Protein AF-A0A2V8YE86-F1 (afdb_monomer)

Secondary structure (DSSP, 8-state):
--HHHHS------HHHHHHHHHHHHHHHHHHHH-SSHHHHHHHHHHHHHHHHHHHHHHHHHHGGG--

pLDDT: mean 82.36, std 13.62, range [50.44, 95.44]

Sequence (67 aa):
MGFFAVMLALQLSHFQALVIFAVVISVAFGFLGRRQPKERLKYILWTLFLFLLIGVGIGWAMYPFSH

Solvent-accessible surface area (backbone atoms only — not comparable to full-atom values): 3842 Å² total; per-residue (Å²): 138,61,74,71,61,72,64,52,87,74,84,60,52,74,66,58,50,48,51,52,49,25,51,54,51,18,48,53,51,18,66,72,74,40,90,49,70,69,64,16,52,54,46,19,53,51,44,28,51,50,42,48,52,51,53,52,48,50,59,55,64,49,59,78,71,73,114

Foldseek 3Di:
DPPVCVVPPPPDDPLRVLLVVLQVVLLVCLVVPDPDPVVSVVSSVVSSVVSNCVSVVVVVVVVVVPD

Mean predicted aligned error: 8.11 Å

Structure (mmCIF, N/CA/C/O backbone):
data_AF-A0A2V8YE86-F1
#
_entry.id   AF-A0A2V8YE86-F1
#
loop_
_atom_site.group_PDB
_atom_site.id
_atom_site.type_symbol
_atom_site.label_atom_id
_atom_site.label_alt_id
_atom_site.label_comp_id
_atom_site.label_asym_id
_atom_site.label_entity_id
_atom_site.label_seq_id
_atom_site.pdbx_PDB_ins_code
_atom_site.Cartn_x
_atom_site.Cartn_y
_atom_site.Cartn_z
_atom_site.occupancy
_atom_site.B_iso_or_equiv
_atom_site.auth_seq_id
_atom_site.auth_comp_id
_atom_site.auth_asym_id
_atom_site.auth_atom_id
_atom_site.pdbx_PDB_model_num
ATOM 1 N N . MET A 1 1 ? 29.498 -5.064 11.941 1.00 52.94 1 MET A N 1
ATOM 2 C CA . MET A 1 1 ? 28.969 -4.969 10.560 1.00 52.94 1 MET A CA 1
ATOM 3 C C . MET A 1 1 ? 27.758 -5.894 10.331 1.00 52.94 1 MET A C 1
ATOM 5 O O . MET A 1 1 ? 27.663 -6.516 9.289 1.00 52.94 1 MET A O 1
ATOM 9 N N . GLY A 1 2 ? 26.825 -6.006 11.291 1.00 54.91 2 GLY A N 1
ATOM 10 C CA . GLY A 1 2 ? 25.657 -6.907 11.179 1.00 54.91 2 GLY A CA 1
ATOM 11 C C . GLY A 1 2 ? 24.310 -6.182 11.088 1.00 54.91 2 GLY A C 1
ATOM 12 O O . GLY A 1 2 ? 23.408 -6.640 10.403 1.00 54.91 2 GLY A O 1
ATOM 13 N N . PHE A 1 3 ? 24.193 -5.001 11.703 1.00 57.72 3 PHE A N 1
ATOM 14 C CA . PHE A 1 3 ? 22.947 -4.224 11.724 1.00 57.72 3 PHE A CA 1
ATOM 15 C C . PHE A 1 3 ? 22.577 -3.644 10.345 1.00 57.72 3 PHE A C 1
ATOM 17 O O . PHE A 1 3 ? 21.409 -3.578 9.984 1.00 57.72 3 PHE A O 1
ATOM 24 N N . PHE A 1 4 ? 23.584 -3.302 9.533 1.00 52.88 4 PHE A N 1
ATOM 25 C CA . PHE A 1 4 ? 23.410 -2.763 8.178 1.00 52.88 4 PHE A CA 1
ATOM 26 C C . PHE A 1 4 ? 22.989 -3.826 7.147 1.00 52.88 4 PHE A C 1
ATOM 28 O O . PHE A 1 4 ? 22.353 -3.491 6.160 1.00 52.88 4 PHE A O 1
ATOM 35 N N . ALA A 1 5 ? 23.310 -5.106 7.375 1.00 51.09 5 ALA A N 1
ATOM 36 C CA . ALA A 1 5 ? 22.920 -6.207 6.488 1.00 51.09 5 ALA A CA 1
ATOM 37 C C . ALA A 1 5 ? 21.456 -6.643 6.699 1.00 51.09 5 ALA A C 1
ATOM 39 O O . ALA A 1 5 ? 20.813 -7.115 5.767 1.00 51.09 5 ALA A O 1
ATOM 40 N N . VAL A 1 6 ? 20.919 -6.436 7.911 1.00 53.03 6 VAL A N 1
ATOM 41 C CA . VAL A 1 6 ? 19.490 -6.616 8.239 1.00 53.03 6 VAL A CA 1
ATOM 42 C C . VAL A 1 6 ? 18.626 -5.504 7.628 1.00 53.03 6 VAL A C 1
ATOM 44 O O . VAL A 1 6 ? 17.441 -5.718 7.381 1.00 53.03 6 VAL A O 1
ATOM 47 N N . MET A 1 7 ? 19.227 -4.365 7.253 1.00 50.44 7 MET A N 1
ATOM 48 C CA . MET A 1 7 ? 18.662 -3.367 6.329 1.00 50.44 7 MET A CA 1
ATOM 49 C C . MET A 1 7 ? 18.686 -3.892 4.877 1.00 50.44 7 MET A C 1
ATOM 51 O O . MET A 1 7 ? 19.134 -3.219 3.952 1.00 50.44 7 MET A O 1
ATOM 55 N N . LEU A 1 8 ? 18.269 -5.152 4.733 1.00 53.75 8 LEU A N 1
ATOM 56 C CA . LEU A 1 8 ? 18.216 -5.989 3.547 1.00 53.75 8 LEU A CA 1
ATOM 57 C C . LEU A 1 8 ? 17.901 -5.161 2.306 1.00 53.75 8 LEU A C 1
ATOM 59 O O . LEU A 1 8 ? 16.892 -4.457 2.262 1.00 53.75 8 LEU A O 1
ATOM 63 N N . ALA A 1 9 ? 18.737 -5.307 1.282 1.00 61.31 9 ALA A N 1
ATOM 64 C CA . ALA A 1 9 ? 18.409 -4.912 -0.075 1.00 61.31 9 ALA A CA 1
ATOM 65 C C . ALA A 1 9 ? 17.166 -5.699 -0.526 1.00 61.31 9 ALA A C 1
ATOM 67 O O . ALA A 1 9 ? 17.260 -6.758 -1.144 1.00 61.31 9 ALA A O 1
ATOM 68 N N . LEU A 1 10 ? 15.988 -5.200 -0.162 1.00 67.50 10 LEU A N 1
ATOM 69 C CA . LEU A 1 10 ? 14.700 -5.657 -0.651 1.00 67.50 10 LEU A CA 1
ATOM 70 C C . LEU A 1 10 ? 14.643 -5.242 -2.120 1.00 67.50 10 LEU A C 1
ATOM 72 O O . LEU A 1 10 ? 14.202 -4.148 -2.461 1.00 67.50 10 LEU A O 1
ATOM 76 N N . GLN A 1 11 ? 15.163 -6.112 -2.987 1.00 76.50 11 GLN A N 1
ATOM 77 C CA . GLN A 1 11 ? 15.063 -6.013 -4.442 1.00 76.50 11 GLN A CA 1
ATOM 78 C C . GLN A 1 11 ? 13.609 -6.291 -4.849 1.00 76.50 11 GLN A C 1
ATOM 80 O O . GLN A 1 11 ? 13.283 -7.323 -5.434 1.00 76.50 11 GLN A O 1
ATOM 85 N N . LEU A 1 12 ? 12.707 -5.397 -4.448 1.00 81.44 12 LEU A N 1
ATOM 86 C CA . LEU A 1 12 ? 11.309 -5.444 -4.832 1.00 81.44 12 LEU A CA 1
ATOM 87 C C . LEU A 1 12 ? 11.195 -5.021 -6.289 1.00 81.44 12 LEU A C 1
ATOM 89 O O . LEU A 1 12 ? 11.676 -3.957 -6.681 1.00 81.44 12 LEU A O 1
ATOM 93 N N . SER A 1 13 ? 10.490 -5.822 -7.082 1.00 86.69 13 SER A N 1
ATOM 94 C CA . SER A 1 13 ? 10.002 -5.329 -8.367 1.00 86.69 13 SER A CA 1
ATOM 95 C C . SER A 1 13 ? 9.082 -4.122 -8.143 1.00 86.69 13 SER A C 1
ATOM 97 O O . SER A 1 13 ? 8.392 -4.031 -7.124 1.00 86.69 13 SER A O 1
ATOM 99 N N . HIS A 1 14 ? 9.023 -3.213 -9.119 1.00 84.81 14 HIS A N 1
ATOM 100 C CA . HIS A 1 14 ? 8.138 -2.041 -9.081 1.00 84.81 14 HIS A CA 1
ATOM 101 C C . HIS A 1 14 ? 6.687 -2.427 -8.759 1.00 84.81 14 HIS A C 1
ATOM 103 O O . HIS A 1 1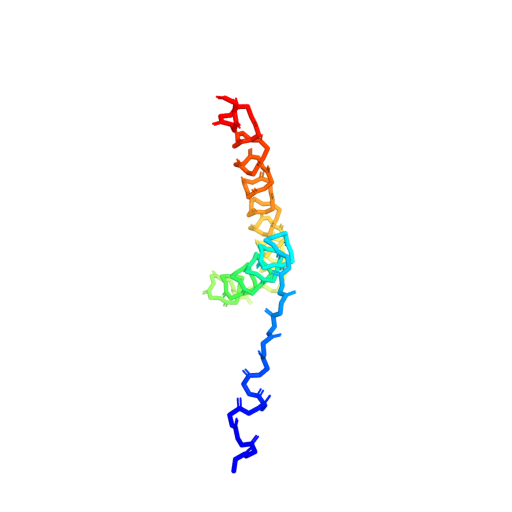4 ? 6.017 -1.764 -7.971 1.00 84.81 14 HIS A O 1
ATOM 109 N N . PHE A 1 15 ? 6.229 -3.557 -9.307 1.00 87.19 15 PHE A N 1
ATOM 110 C CA . PHE A 1 15 ? 4.909 -4.099 -9.017 1.00 87.19 15 PHE A CA 1
ATOM 111 C C . PHE A 1 15 ? 4.763 -4.553 -7.55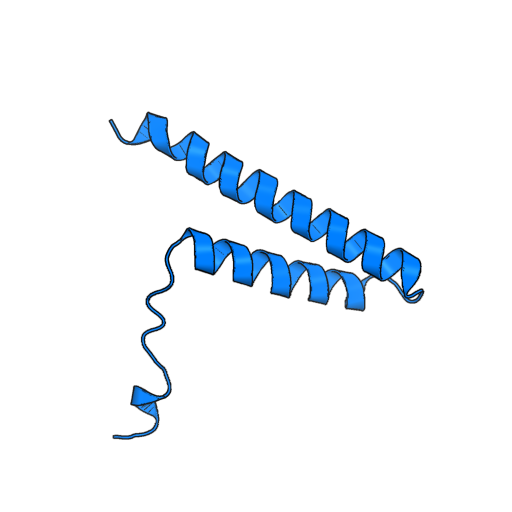8 1.00 87.19 15 PHE A C 1
ATOM 113 O O . PHE A 1 15 ? 3.788 -4.196 -6.903 1.00 87.19 15 PHE A O 1
ATOM 120 N N . GLN A 1 16 ? 5.732 -5.293 -7.010 1.00 88.94 16 GLN A N 1
ATOM 121 C CA . GLN A 1 16 ? 5.689 -5.706 -5.602 1.00 88.94 16 GLN A CA 1
ATOM 122 C C . GLN A 1 16 ? 5.711 -4.502 -4.653 1.00 88.94 16 GLN A C 1
ATOM 124 O O . GLN A 1 16 ? 4.954 -4.482 -3.683 1.00 88.94 16 GLN A O 1
ATOM 129 N N . ALA A 1 17 ? 6.527 -3.486 -4.949 1.00 90.69 17 ALA A N 1
ATOM 130 C CA . ALA A 1 17 ? 6.568 -2.251 -4.172 1.00 90.69 17 ALA A CA 1
ATOM 131 C C . ALA A 1 17 ? 5.207 -1.532 -4.184 1.00 90.69 17 ALA A C 1
ATOM 133 O O . ALA A 1 17 ? 4.714 -1.127 -3.131 1.00 90.69 17 ALA A O 1
ATOM 134 N N . LEU A 1 18 ? 4.561 -1.452 -5.351 1.00 92.56 18 LEU A N 1
ATOM 135 C CA . LEU A 1 18 ? 3.221 -0.888 -5.514 1.00 92.56 18 LEU A CA 1
ATOM 136 C C . LEU A 1 18 ? 2.167 -1.662 -4.718 1.00 92.56 18 LEU A C 1
ATOM 138 O O . LEU A 1 18 ? 1.348 -1.046 -4.038 1.00 92.56 18 LEU A O 1
ATOM 142 N N . VAL A 1 19 ? 2.185 -2.997 -4.767 1.00 92.31 19 VAL A N 1
ATOM 143 C CA . VAL A 1 19 ? 1.219 -3.830 -4.031 1.00 92.31 19 VAL A CA 1
ATOM 144 C C . VAL A 1 19 ? 1.384 -3.642 -2.524 1.00 92.31 19 VAL A C 1
ATOM 146 O O . VAL A 1 19 ? 0.395 -3.425 -1.825 1.00 92.31 19 VAL A O 1
ATOM 149 N N . ILE A 1 20 ? 2.620 -3.662 -2.018 1.00 93.00 20 ILE A N 1
ATOM 150 C CA . ILE A 1 20 ? 2.900 -3.436 -0.592 1.00 93.00 20 ILE A CA 1
ATOM 151 C C . ILE A 1 20 ? 2.439 -2.035 -0.175 1.00 93.00 20 ILE A C 1
ATOM 153 O O . ILE A 1 20 ? 1.740 -1.898 0.829 1.00 93.00 20 ILE A O 1
ATOM 157 N N . PHE A 1 21 ? 2.765 -1.007 -0.964 1.00 91.81 21 PHE A N 1
ATOM 158 C CA . PHE A 1 21 ? 2.309 0.362 -0.728 1.00 91.81 21 PHE A CA 1
ATOM 159 C C . PHE A 1 21 ? 0.777 0.444 -0.655 1.00 91.81 21 PHE A C 1
ATOM 161 O O . PHE A 1 21 ? 0.225 0.959 0.320 1.00 91.81 21 PHE A O 1
ATOM 168 N N . ALA A 1 22 ? 0.085 -0.118 -1.646 1.00 94.50 22 ALA A N 1
ATOM 169 C CA . ALA A 1 22 ? -1.370 -0.089 -1.732 1.00 94.50 22 ALA A CA 1
ATOM 170 C C . ALA A 1 22 ? -2.029 -0.784 -0.528 1.00 94.50 22 ALA A C 1
ATOM 172 O O . ALA A 1 22 ? -3.004 -0.271 0.029 1.00 94.50 22 ALA A O 1
ATOM 173 N N . VAL A 1 23 ? -1.479 -1.917 -0.078 1.00 93.31 23 VAL A N 1
ATOM 174 C CA . VAL A 1 23 ? -1.958 -2.647 1.107 1.00 93.31 23 VAL A CA 1
ATOM 175 C C . VAL A 1 23 ? -1.741 -1.839 2.384 1.00 93.31 23 VAL A C 1
ATOM 177 O O . VAL A 1 23 ? -2.684 -1.653 3.152 1.00 93.31 23 VAL A O 1
ATOM 180 N N . VAL A 1 24 ? -0.538 -1.313 2.614 1.00 94.38 24 VAL A N 1
ATOM 181 C CA . VAL A 1 24 ? -0.233 -0.574 3.850 1.00 94.38 24 VAL A CA 1
ATOM 182 C C . VAL A 1 24 ? -1.083 0.694 3.961 1.00 94.38 24 VAL A C 1
ATOM 184 O O . VAL A 1 24 ? -1.701 0.929 5.003 1.00 94.38 24 VAL A O 1
ATOM 187 N N . ILE A 1 25 ? -1.170 1.487 2.890 1.00 93.25 25 ILE A N 1
ATOM 188 C CA . ILE A 1 25 ? -1.909 2.756 2.909 1.00 93.25 25 ILE A CA 1
ATOM 189 C C . ILE A 1 25 ? -3.419 2.532 3.004 1.00 93.25 25 ILE A C 1
ATOM 191 O O . ILE A 1 25 ? -4.075 3.201 3.804 1.00 93.25 25 ILE A O 1
ATOM 195 N N . SER A 1 26 ? -3.984 1.579 2.255 1.00 92.50 26 SER A N 1
ATOM 196 C CA . SER A 1 26 ? -5.422 1.280 2.345 1.00 92.50 26 SER A CA 1
ATOM 197 C C . SER A 1 26 ? -5.827 0.835 3.748 1.00 92.50 26 SER A C 1
ATOM 199 O O . SER A 1 26 ? -6.825 1.323 4.285 1.00 92.50 26 SER A O 1
ATOM 201 N N . VAL A 1 27 ? -5.027 -0.028 4.382 1.00 91.06 27 VAL A N 1
ATOM 202 C CA . VAL A 1 27 ? -5.257 -0.465 5.761 1.00 91.06 27 VAL A CA 1
ATOM 203 C C . VAL A 1 27 ? -5.173 0.727 6.713 1.00 91.06 27 VAL A C 1
ATOM 205 O O . VAL A 1 27 ? -6.116 0.947 7.477 1.00 91.06 27 VAL A O 1
ATOM 208 N N . ALA A 1 28 ? -4.108 1.530 6.635 1.00 91.94 28 ALA A N 1
ATOM 209 C CA . ALA A 1 28 ? -3.931 2.713 7.479 1.00 91.94 28 ALA A CA 1
ATOM 210 C C . ALA A 1 28 ? -5.120 3.683 7.364 1.00 91.94 28 ALA A C 1
ATOM 212 O O . ALA A 1 28 ? -5.700 4.085 8.375 1.00 91.94 28 ALA A O 1
ATOM 213 N N . PHE A 1 29 ? -5.555 3.987 6.141 1.00 88.44 29 PHE A N 1
ATOM 214 C CA . PHE A 1 29 ? -6.706 4.850 5.875 1.00 88.44 29 PHE A CA 1
ATOM 215 C C . PHE A 1 29 ? -8.029 4.248 6.358 1.00 88.44 29 PHE A C 1
ATOM 217 O O . PHE A 1 29 ? -8.876 4.968 6.891 1.00 88.44 29 PHE A O 1
ATOM 224 N N . GLY A 1 30 ? -8.200 2.932 6.243 1.00 86.88 30 GLY A N 1
ATOM 225 C CA . GLY A 1 30 ? -9.326 2.220 6.837 1.00 86.88 30 GLY A CA 1
ATOM 226 C C . GLY A 1 30 ? -9.417 2.405 8.343 1.00 86.88 30 GLY A C 1
ATOM 227 O O . GLY A 1 30 ? -10.4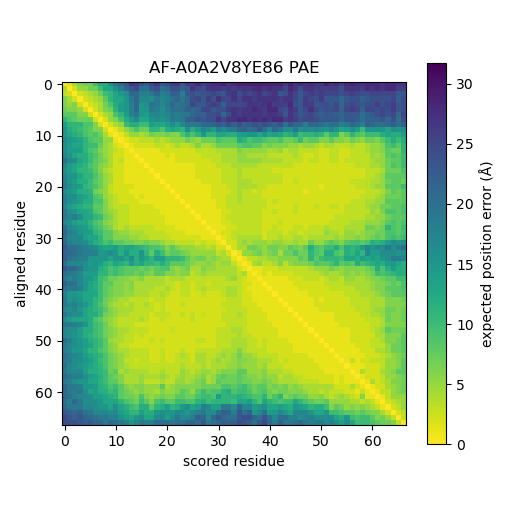84 2.746 8.853 1.00 86.88 30 GLY A O 1
ATOM 228 N N . PHE A 1 31 ? -8.308 2.1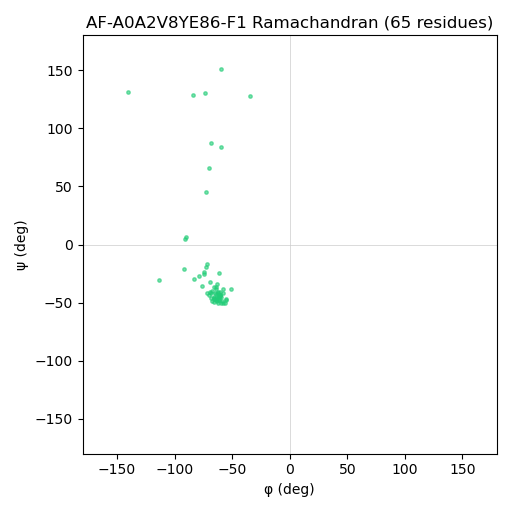84 9.049 1.00 86.88 31 PHE A N 1
ATOM 229 C CA . PHE A 1 31 ? -8.233 2.363 10.501 1.00 86.88 31 PHE A CA 1
ATOM 230 C C . PHE A 1 31 ? -8.443 3.818 10.930 1.00 86.88 31 PHE A C 1
ATOM 232 O O . PHE A 1 31 ? -9.096 4.044 11.947 1.00 86.88 31 PHE A O 1
ATOM 239 N N . LEU A 1 32 ? -7.943 4.789 10.162 1.00 86.56 32 LEU A N 1
ATOM 240 C CA . LEU A 1 32 ? -8.039 6.205 10.518 1.00 86.56 32 LEU A CA 1
ATOM 241 C C . LEU A 1 32 ? -9.444 6.786 10.283 1.00 86.56 32 LEU A C 1
ATOM 243 O O . LEU A 1 32 ? -9.901 7.630 11.050 1.00 86.56 32 LEU A O 1
ATOM 247 N N . GLY A 1 33 ? -10.140 6.339 9.233 1.0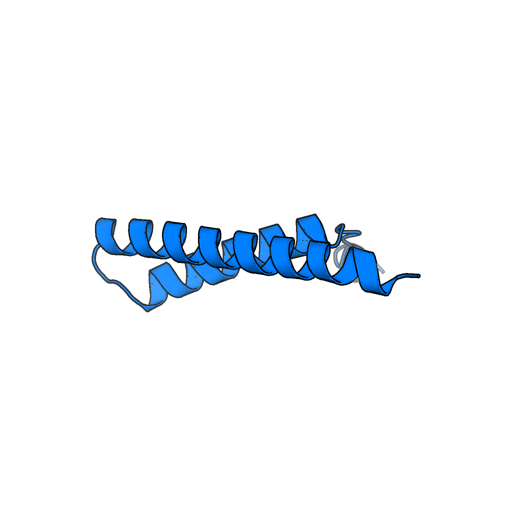0 73.88 33 GLY A N 1
ATOM 248 C CA . GLY A 1 33 ? -11.372 6.982 8.771 1.00 73.88 33 GLY A CA 1
ATOM 249 C C . GLY A 1 33 ? -12.683 6.446 9.353 1.00 73.88 33 GLY A C 1
ATOM 250 O O . GLY A 1 33 ? -13.695 7.143 9.278 1.00 73.88 33 GLY A O 1
ATOM 251 N N . ARG A 1 34 ? -12.733 5.211 9.883 1.00 79.31 34 ARG A N 1
ATOM 252 C CA . ARG A 1 34 ? -14.013 4.546 10.219 1.00 79.31 34 ARG A CA 1
ATOM 253 C C . ARG A 1 34 ? -13.954 3.748 11.523 1.00 79.31 34 ARG A C 1
ATOM 255 O O . ARG A 1 34 ? -13.092 2.895 11.712 1.00 79.31 34 ARG A O 1
ATOM 262 N N . ARG A 1 35 ? -14.947 3.971 12.394 1.00 78.81 35 ARG A N 1
ATOM 263 C CA . ARG A 1 35 ? -15.117 3.252 13.674 1.00 78.81 35 ARG A CA 1
ATOM 264 C C . ARG A 1 35 ? -15.829 1.908 13.527 1.00 78.81 35 ARG A C 1
ATOM 266 O O . ARG A 1 35 ? -15.576 0.998 14.308 1.00 78.81 35 ARG A O 1
ATOM 273 N N . GLN A 1 36 ? -16.708 1.768 12.533 1.00 87.69 36 GLN A N 1
ATOM 274 C CA . GLN A 1 36 ? -17.432 0.520 12.306 1.00 87.69 36 GLN A CA 1
ATOM 275 C C . GLN A 1 36 ? -16.588 -0.461 11.478 1.00 87.69 36 GLN A C 1
ATOM 277 O O . GLN A 1 36 ? -16.135 -0.099 10.388 1.00 87.69 36 GLN A O 1
ATOM 282 N N . PRO A 1 37 ? -16.421 -1.722 11.920 1.00 84.00 37 PRO A N 1
ATOM 283 C CA . PRO A 1 37 ? -15.551 -2.688 11.247 1.00 84.00 37 PRO A CA 1
ATOM 284 C C . PRO A 1 37 ? -16.014 -3.021 9.820 1.00 84.00 37 PRO A C 1
ATOM 286 O O . PRO A 1 37 ? -15.183 -3.201 8.933 1.00 84.00 37 PRO A O 1
ATOM 289 N N . LYS A 1 38 ? -17.331 -3.039 9.570 1.00 88.06 38 LYS A N 1
ATOM 290 C CA . LYS A 1 38 ? -17.901 -3.309 8.238 1.00 88.06 38 LYS A CA 1
ATOM 291 C C . LYS A 1 38 ? -17.600 -2.189 7.238 1.00 88.06 38 LYS A C 1
ATOM 293 O O . LYS A 1 38 ? -17.121 -2.452 6.138 1.00 88.06 38 LYS A O 1
ATOM 298 N N . GLU A 1 39 ? -17.844 -0.938 7.627 1.00 87.81 39 GLU A N 1
ATOM 299 C CA . GLU A 1 39 ? -17.550 0.233 6.788 1.00 87.81 39 GLU A CA 1
ATOM 300 C C . GLU A 1 39 ? -16.054 0.376 6.536 1.00 87.81 39 GLU A C 1
ATOM 302 O O . GLU A 1 39 ? -15.624 0.705 5.432 1.00 87.81 39 GLU A O 1
ATOM 307 N N . ARG A 1 40 ? -15.260 0.075 7.561 1.00 87.31 40 ARG A N 1
ATOM 308 C CA . ARG A 1 40 ? -13.811 0.085 7.491 1.00 87.31 40 ARG A CA 1
ATOM 309 C C . ARG A 1 40 ? -13.276 -0.943 6.502 1.00 87.31 40 ARG A C 1
ATOM 311 O O . ARG A 1 40 ? -12.476 -0.572 5.653 1.00 87.31 40 ARG A O 1
ATOM 318 N N . LEU A 1 41 ? -13.734 -2.195 6.559 1.00 90.81 41 LEU A N 1
ATOM 319 C CA . LEU A 1 41 ? -13.311 -3.217 5.598 1.00 90.81 41 LEU A CA 1
ATOM 320 C C . LEU A 1 41 ? -13.696 -2.828 4.167 1.00 90.81 41 LEU A C 1
ATOM 322 O O . LEU A 1 41 ? -12.863 -2.907 3.268 1.00 90.81 41 LEU A O 1
ATOM 326 N N . LYS A 1 42 ? -14.923 -2.330 3.965 1.00 91.75 42 LYS A N 1
ATOM 327 C CA . LYS A 1 42 ? -15.367 -1.827 2.658 1.00 91.75 42 LYS A CA 1
ATOM 328 C C . LYS A 1 42 ? -14.467 -0.698 2.151 1.00 91.75 42 LYS A C 1
ATOM 330 O O . LYS A 1 42 ? -14.134 -0.679 0.971 1.00 91.75 42 LYS A O 1
ATOM 335 N N . TYR A 1 43 ? -14.063 0.217 3.029 1.00 91.56 43 TYR A N 1
ATOM 336 C CA . TYR A 1 43 ? -13.189 1.333 2.678 1.00 91.56 43 TYR A CA 1
ATOM 337 C C . TYR A 1 43 ? -11.758 0.881 2.347 1.00 91.56 43 TYR A C 1
ATOM 339 O O . TYR A 1 43 ? -11.188 1.346 1.363 1.00 91.56 43 TYR A O 1
ATOM 347 N N . ILE A 1 44 ? -11.201 -0.069 3.107 1.00 91.62 44 ILE A N 1
ATOM 348 C CA . ILE A 1 44 ? -9.887 -0.674 2.820 1.00 91.62 44 ILE A CA 1
ATOM 349 C C . ILE A 1 44 ? -9.911 -1.338 1.443 1.00 91.62 44 ILE A C 1
ATOM 351 O O . ILE A 1 44 ? -9.056 -1.055 0.614 1.00 91.62 44 ILE A O 1
ATOM 355 N N . LEU A 1 45 ? -10.918 -2.171 1.165 1.00 93.94 45 LEU A N 1
ATOM 356 C CA . LEU A 1 45 ? -11.030 -2.864 -0.120 1.00 93.94 45 LEU A CA 1
ATOM 357 C C . LEU A 1 45 ? -11.195 -1.886 -1.289 1.00 93.94 45 LEU A C 1
ATOM 359 O O . LEU A 1 45 ? -10.545 -2.055 -2.318 1.00 93.94 45 LEU A O 1
ATOM 363 N N . TRP A 1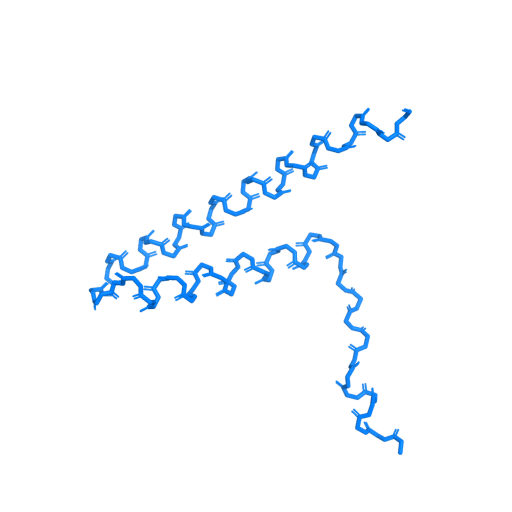 46 ? -12.011 -0.839 -1.123 1.00 94.19 46 TRP A N 1
ATOM 364 C CA . TRP A 1 46 ? -12.190 0.186 -2.155 1.00 94.19 46 TRP A CA 1
ATOM 365 C C . TRP A 1 46 ? -10.905 0.960 -2.439 1.00 94.19 46 TRP A C 1
ATOM 367 O O . TRP A 1 46 ? -10.526 1.129 -3.595 1.00 94.19 46 TRP A O 1
ATOM 377 N N . THR A 1 47 ? -10.221 1.423 -1.395 1.00 92.44 47 THR A N 1
ATOM 378 C CA . THR A 1 47 ? -8.975 2.184 -1.551 1.00 92.44 47 THR A CA 1
ATOM 379 C C . THR A 1 47 ? -7.849 1.317 -2.108 1.00 92.44 47 THR A C 1
ATOM 381 O O . THR A 1 47 ? -7.136 1.765 -3.001 1.00 92.44 47 THR A O 1
ATOM 384 N N . LEU A 1 48 ? -7.736 0.058 -1.670 1.00 94.19 48 LEU A N 1
ATOM 385 C CA . LEU A 1 48 ? -6.789 -0.913 -2.223 1.00 94.19 48 LEU A CA 1
ATOM 386 C C . LEU A 1 48 ? -7.025 -1.127 -3.722 1.00 94.19 48 LEU A C 1
ATOM 388 O O . LEU A 1 48 ? -6.085 -1.043 -4.510 1.00 94.19 48 LEU A O 1
ATOM 392 N N . PHE A 1 49 ? -8.279 -1.354 -4.119 1.00 95.44 49 PHE A N 1
ATOM 393 C CA . PHE A 1 49 ? -8.643 -1.522 -5.523 1.00 95.44 49 PHE A CA 1
ATOM 394 C C . PHE A 1 49 ? -8.285 -0.286 -6.358 1.00 95.44 49 PHE A C 1
ATOM 396 O O . PHE A 1 49 ? -7.678 -0.426 -7.417 1.00 95.44 49 PHE A O 1
ATOM 403 N N . LEU A 1 50 ? -8.588 0.921 -5.865 1.00 93.81 50 LEU A N 1
ATOM 404 C CA . LEU A 1 50 ? -8.249 2.172 -6.551 1.00 93.81 50 LEU A CA 1
ATOM 405 C C . LEU A 1 50 ? -6.736 2.354 -6.716 1.00 93.81 50 LEU A C 1
ATOM 407 O O . LEU A 1 50 ? -6.287 2.717 -7.802 1.00 93.81 50 LEU A O 1
ATOM 411 N N . PHE A 1 51 ? -5.943 2.070 -5.680 1.00 92.69 51 PHE A N 1
ATOM 412 C CA . PHE A 1 51 ? -4.484 2.168 -5.767 1.00 92.69 51 PHE A CA 1
AT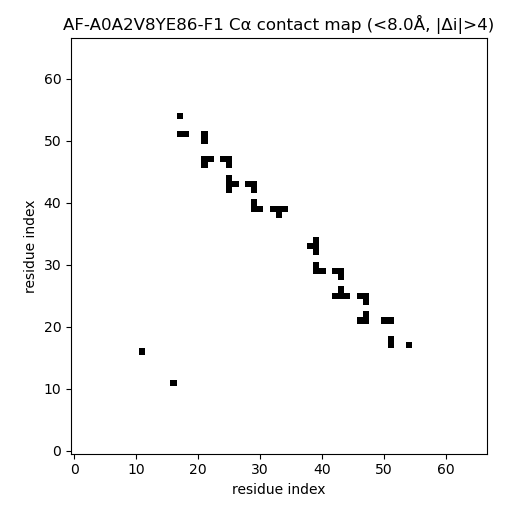OM 413 C C . PHE A 1 51 ? -3.892 1.183 -6.774 1.00 92.69 51 PHE A C 1
ATOM 415 O O . PHE A 1 51 ? -3.020 1.568 -7.551 1.00 92.69 51 PHE A O 1
ATOM 422 N N . LEU A 1 52 ? -4.376 -0.062 -6.796 1.00 93.38 52 LEU A N 1
ATOM 423 C CA . LEU A 1 52 ? -3.931 -1.049 -7.779 1.00 93.38 52 LEU A CA 1
ATOM 424 C C . LEU A 1 52 ? -4.339 -0.646 -9.198 1.00 93.38 52 LEU A C 1
ATOM 426 O O . LEU A 1 52 ? -3.509 -0.693 -10.100 1.00 93.38 52 LEU A O 1
ATOM 430 N N . LEU A 1 53 ? -5.583 -0.205 -9.391 1.00 94.56 53 LEU A N 1
ATOM 431 C CA . LEU A 1 53 ? -6.098 0.195 -10.700 1.00 94.56 53 LEU A CA 1
ATOM 432 C C . LEU A 1 53 ? -5.315 1.381 -11.269 1.00 94.56 53 LEU A C 1
ATOM 434 O O . LEU A 1 53 ? -4.876 1.329 -12.415 1.00 94.56 53 LEU A O 1
ATOM 438 N N . ILE A 1 54 ? -5.091 2.421 -10.463 1.00 92.69 54 ILE A N 1
ATOM 439 C CA . ILE A 1 54 ? -4.324 3.599 -10.882 1.00 92.69 54 ILE A CA 1
ATOM 440 C C . ILE A 1 54 ? -2.855 3.233 -11.086 1.00 92.69 54 ILE A C 1
ATOM 442 O O . ILE A 1 54 ? -2.275 3.600 -12.100 1.00 92.69 54 ILE A O 1
ATOM 446 N N . GLY A 1 55 ? -2.244 2.497 -10.159 1.00 89.06 55 GLY A N 1
ATOM 447 C CA . GLY A 1 55 ? -0.829 2.156 -10.250 1.00 89.06 55 GLY A CA 1
ATOM 448 C C . GLY A 1 55 ? -0.504 1.255 -11.448 1.00 89.06 55 GLY A C 1
ATOM 449 O O . GLY A 1 55 ? 0.467 1.508 -12.160 1.00 89.06 55 GLY A O 1
ATOM 450 N N . VAL A 1 56 ? -1.342 0.251 -11.726 1.00 90.06 56 VAL A N 1
ATOM 451 C CA . VAL A 1 56 ? -1.230 -0.582 -12.936 1.00 90.06 56 VAL A CA 1
ATOM 452 C C . VAL A 1 56 ? -1.556 0.236 -14.185 1.00 90.06 56 VAL A C 1
ATOM 454 O O . VAL A 1 56 ? -0.841 0.129 -15.176 1.00 90.06 56 VAL A O 1
ATOM 457 N N . GLY A 1 57 ? -2.589 1.082 -14.136 1.00 91.12 57 GLY A N 1
ATOM 458 C CA . GLY A 1 57 ? -2.978 1.946 -15.250 1.00 91.12 57 GLY A CA 1
ATOM 459 C C . 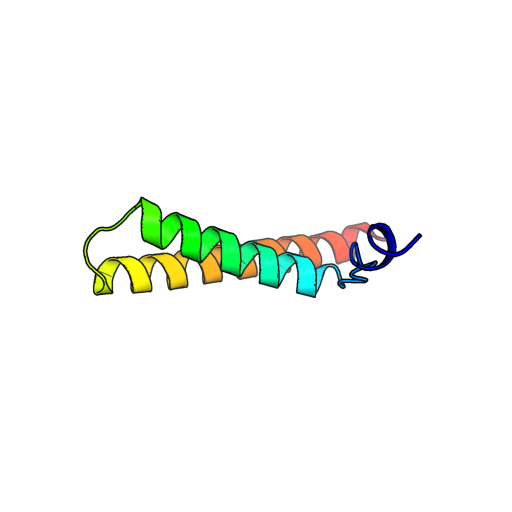GLY A 1 57 ? -1.872 2.919 -15.656 1.00 91.12 57 GLY A C 1
ATOM 460 O O . GLY A 1 57 ? -1.570 3.032 -16.839 1.00 91.12 57 GLY A O 1
ATOM 461 N N . ILE A 1 58 ? -1.215 3.561 -14.686 1.00 87.25 58 ILE A N 1
ATOM 462 C CA . ILE A 1 58 ? -0.055 4.431 -14.921 1.00 87.25 58 ILE A CA 1
ATOM 463 C C . ILE A 1 58 ? 1.123 3.607 -15.444 1.00 87.25 58 ILE A C 1
ATOM 465 O O . ILE A 1 58 ? 1.723 3.986 -16.444 1.00 87.25 58 ILE A O 1
ATOM 469 N N . GLY A 1 59 ? 1.432 2.465 -14.822 1.00 85.12 59 GLY A N 1
ATOM 470 C CA . GLY A 1 59 ? 2.515 1.593 -15.285 1.00 85.12 59 GLY A CA 1
ATOM 471 C C . GLY A 1 59 ? 2.323 1.119 -16.730 1.00 85.12 59 GLY A C 1
ATOM 472 O O . GLY A 1 59 ? 3.279 1.082 -17.499 1.00 85.12 59 GLY A O 1
ATOM 473 N N . TRP A 1 60 ? 1.084 0.826 -17.130 1.00 85.94 60 TRP A N 1
ATOM 474 C CA . TRP A 1 60 ? 0.744 0.488 -18.511 1.00 85.94 60 TRP A CA 1
ATOM 475 C C . TRP A 1 60 ? 0.802 1.704 -19.437 1.00 85.94 60 TRP A C 1
ATOM 477 O O . TRP A 1 60 ? 1.352 1.610 -20.529 1.00 85.94 60 TRP A O 1
ATOM 487 N N . ALA A 1 61 ? 0.308 2.861 -18.991 1.00 84.38 61 ALA A N 1
ATOM 488 C CA . ALA A 1 61 ? 0.390 4.107 -19.747 1.00 84.38 61 ALA A CA 1
ATOM 489 C C . ALA A 1 61 ? 1.836 4.549 -20.002 1.00 84.38 61 ALA A C 1
ATOM 491 O O . ALA A 1 61 ? 2.077 5.239 -20.981 1.00 84.38 61 ALA A O 1
ATOM 492 N N . MET A 1 62 ? 2.799 4.139 -19.173 1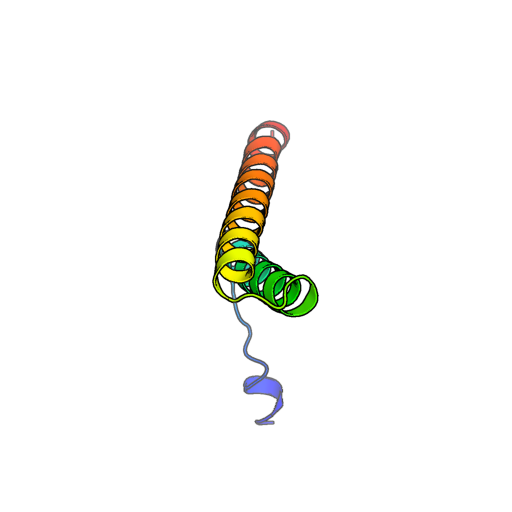.00 79.00 62 MET A N 1
ATOM 493 C CA . MET A 1 62 ? 4.227 4.387 -19.398 1.00 79.00 62 MET A CA 1
ATOM 494 C C . MET A 1 62 ? 4.839 3.500 -20.493 1.00 79.00 62 MET A C 1
ATOM 496 O O . MET A 1 62 ? 5.830 3.896 -21.099 1.00 79.00 62 MET A O 1
ATOM 500 N N . TYR A 1 63 ? 4.250 2.337 -20.789 1.00 73.62 63 TYR A N 1
ATOM 501 C CA . TYR A 1 63 ? 4.719 1.424 -21.838 1.00 73.62 63 TYR A CA 1
ATOM 502 C C . TYR A 1 63 ? 4.840 2.080 -23.236 1.00 73.62 63 TYR A C 1
ATOM 504 O O . TYR A 1 63 ? 5.887 1.925 -23.862 1.00 73.62 63 TYR A O 1
ATOM 512 N N . PRO A 1 64 ? 3.853 2.856 -23.736 1.00 75.75 64 PRO A N 1
ATOM 513 C CA . PRO A 1 64 ? 3.944 3.521 -25.041 1.00 75.75 64 PRO A CA 1
ATOM 514 C C . PRO A 1 64 ? 4.917 4.712 -25.112 1.00 75.75 64 PRO A C 1
ATOM 516 O O . PRO A 1 64 ? 5.272 5.104 -26.217 1.00 75.75 64 PRO A O 1
ATOM 519 N N . PHE A 1 65 ? 5.362 5.290 -23.989 1.00 65.75 65 PHE A N 1
ATOM 520 C CA . PHE A 1 65 ? 6.335 6.402 -23.980 1.00 65.75 65 PHE A CA 1
ATOM 521 C C . PHE A 1 65 ? 7.796 5.930 -23.886 1.00 65.75 65 PHE A C 1
ATOM 523 O O . PHE A 1 65 ? 8.702 6.746 -23.747 1.00 65.75 65 PHE A O 1
ATOM 530 N N . SER A 1 66 ? 8.029 4.615 -23.920 1.00 63.06 66 SER A N 1
ATOM 531 C CA . SER A 1 66 ? 9.362 4.010 -23.827 1.00 63.06 66 SER A CA 1
ATOM 532 C C . SER A 1 66 ? 10.051 3.807 -25.190 1.00 63.06 66 SER A C 1
ATOM 534 O O . SER A 1 66 ? 11.101 3.161 -25.230 1.00 63.06 66 SER A O 1
ATOM 536 N N . HIS A 1 67 ? 9.467 4.304 -26.285 1.00 57.03 67 HIS A N 1
ATOM 537 C CA . HIS A 1 67 ? 9.999 4.209 -27.649 1.00 57.03 67 HIS A CA 1
ATOM 538 C C . HIS A 1 67 ? 10.396 5.587 -28.195 1.00 57.03 67 HIS A C 1
ATOM 540 O O . HIS A 1 67 ? 9.747 6.581 -27.803 1.00 57.03 67 HIS A O 1
#

Nearest PDB structures (foldseek):
  7f7p-assembly1_A  TM=4.783E-01  e=9.353E+00  Haemophilus parainfluenzae

Radius of gyration: 16.18 Å; Cα contacts (8 Å, |Δi|>4): 26; chains: 1; bounding box: 47×14×41 Å